Protein AF-X6LLN5-F1 (afdb_monomer_lite)

Secondary structure (DSSP, 8-state):
---------------HHHHHHHHHHHHHHHHHHHHHHHHHHHHHHHHHHHHHHHHH-S-HHHHHHHHHHHHHHHHHHHHHHHHHHHHHHHHHHTTSTTPPPHHHHHHHHHHHHHHHHHHHHHHHHHHHHTTT-TT-HHHHHHHHHHHHHHHHHHHHHHHHHHHHHHHHHHHH-

Foldseek 3Di:
DDDDDPPPPPPPPPCPVVLVLLVVLLVQLVVLLVVLVVVVVVVVVVVVVVVVVLVPDPDLVVCLVVLVVVLVVCLVVLLCSQLVSLVSNQVSCPPHPPHDDPVVSVCLSVVLSVQLSVLSVVLSVVCVVVVNPCPDPVNVVSVVSSVVSSVVSSVVSSVVSVVVSVVSVVVSD

Organism: Reticulomyxa filosa (NCBI:txid46433)

pLDDT: mean 71.01, std 13.18, range [33.38, 87.75]

Radius of gyration: 24.65 Å; chains: 1; bounding box: 46×23×98 Å

Sequence (173 aa):
MKTTIETSVSISIAPEKDVKRSSVVDVRIKWIVTTYIFGSFGICIGNVCEQLVYALVENIEKICVGGIYVVYLRVIVEGLFFSFYLVRTMILLQGSVFEISKCKQYWLGIAPAATFGTALFAYNIYSQLSDCDEAGVIVNMLLVLPIFVHLFWNVTLFSFLAYHVYKVEKIKN

Structure (mmCIF, N/CA/C/O backbone):
data_AF-X6LLN5-F1
#
_entry.id   AF-X6LLN5-F1
#
loop_
_atom_site.group_PDB
_atom_site.id
_atom_site.type_symbol
_atom_site.label_atom_id
_atom_site.label_alt_id
_atom_site.label_comp_id
_atom_site.label_asym_id
_atom_site.label_entity_id
_atom_site.label_seq_id
_atom_site.pdbx_PDB_ins_code
_atom_site.Cartn_x
_atom_site.Cartn_y
_atom_site.Cartn_z
_atom_site.occupancy
_atom_site.B_iso_or_equiv
_atom_site.auth_seq_id
_atom_site.auth_comp_id
_atom_site.auth_asym_id
_atom_site.auth_atom_id
_atom_site.pdbx_PDB_model_num
ATOM 1 N N . MET A 1 1 ? -19.764 -2.745 72.906 1.00 33.38 1 MET A N 1
ATOM 2 C CA . MET A 1 1 ? -18.688 -2.892 71.895 1.00 33.38 1 MET A CA 1
ATOM 3 C C . MET A 1 1 ? -18.876 -4.283 71.296 1.00 33.38 1 MET A C 1
ATOM 5 O O . MET A 1 1 ? -18.817 -5.221 72.065 1.00 33.38 1 MET A O 1
ATOM 9 N N . LYS A 1 2 ? -19.259 -4.539 70.044 1.00 35.31 2 LYS A N 1
ATOM 10 C CA . LYS A 1 2 ? -19.210 -3.823 68.763 1.00 35.31 2 LYS A CA 1
ATOM 11 C C . LYS A 1 2 ? -20.481 -4.173 67.971 1.00 35.31 2 LYS A C 1
ATOM 13 O O . LYS A 1 2 ? -20.863 -5.334 67.912 1.00 35.31 2 LYS A O 1
ATOM 18 N N . THR A 1 3 ? -21.090 -3.165 67.365 1.00 38.66 3 THR A N 1
ATOM 19 C CA . THR A 1 3 ? -22.018 -3.265 66.238 1.00 38.66 3 THR A CA 1
ATOM 20 C C . THR A 1 3 ? -21.236 -3.695 64.999 1.00 38.66 3 THR A C 1
ATOM 22 O O . THR A 1 3 ? -20.309 -2.999 64.585 1.00 38.66 3 THR A O 1
ATOM 25 N N . THR A 1 4 ? -21.585 -4.836 64.409 1.00 40.31 4 THR A N 1
ATOM 26 C CA . THR A 1 4 ? -21.081 -5.220 63.087 1.00 40.31 4 THR A CA 1
ATOM 27 C C . THR A 1 4 ? -22.078 -4.714 62.060 1.00 40.31 4 THR A C 1
ATOM 29 O O . THR A 1 4 ? -23.145 -5.286 61.868 1.00 40.31 4 THR A O 1
ATOM 32 N N . ILE A 1 5 ? -21.753 -3.566 61.479 1.00 45.72 5 ILE A N 1
ATOM 33 C CA . ILE A 1 5 ? -22.456 -3.003 60.335 1.00 45.72 5 ILE A CA 1
ATOM 34 C C . ILE A 1 5 ? -22.109 -3.885 59.132 1.00 45.72 5 ILE A C 1
ATOM 36 O O . ILE A 1 5 ? -20.944 -3.965 58.743 1.00 45.72 5 ILE A O 1
ATOM 40 N N . GLU A 1 6 ? -23.103 -4.563 58.564 1.00 41.62 6 GLU A N 1
ATOM 41 C CA . GLU A 1 6 ? -22.982 -5.195 57.253 1.00 41.62 6 GLU A CA 1
ATOM 42 C C . GLU A 1 6 ? -23.005 -4.102 56.184 1.00 41.62 6 GLU A C 1
ATOM 44 O O . GLU A 1 6 ? -24.052 -3.627 55.746 1.00 41.62 6 GLU A O 1
ATOM 49 N N . THR A 1 7 ? -21.818 -3.659 55.781 1.00 37.22 7 THR A N 1
ATOM 50 C CA . THR A 1 7 ? -21.652 -2.789 54.621 1.00 37.22 7 THR A CA 1
ATOM 51 C C . THR A 1 7 ? -21.794 -3.646 53.365 1.00 37.22 7 THR A C 1
ATOM 53 O O . THR A 1 7 ? -20.820 -4.203 52.859 1.00 37.22 7 THR A O 1
ATOM 56 N N . SER A 1 8 ? -23.020 -3.783 52.864 1.00 37.91 8 SER A N 1
ATOM 57 C CA . SER A 1 8 ? -23.272 -4.317 51.527 1.00 37.91 8 SER A CA 1
ATOM 58 C C . SER A 1 8 ? -22.779 -3.299 50.495 1.00 37.91 8 SER A C 1
ATOM 60 O O . SER A 1 8 ? -23.418 -2.294 50.191 1.00 37.91 8 SER A O 1
ATOM 62 N N . VAL A 1 9 ? -21.574 -3.529 49.976 1.00 38.56 9 VAL A N 1
ATOM 63 C CA . VAL A 1 9 ? -21.034 -2.766 48.850 1.00 38.56 9 VAL A CA 1
ATOM 64 C C . VAL A 1 9 ? -21.816 -3.191 47.612 1.00 38.56 9 VAL A C 1
ATOM 66 O O . VAL A 1 9 ? -21.550 -4.240 47.027 1.00 38.56 9 VAL A O 1
ATOM 69 N N . SER A 1 10 ? -22.813 -2.393 47.219 1.00 35.53 10 SER A N 1
ATOM 70 C CA . SER A 1 10 ? -23.464 -2.568 45.925 1.00 35.53 10 SER A CA 1
ATOM 71 C C . SER A 1 10 ? -22.417 -2.332 44.839 1.00 35.53 10 SER A C 1
ATOM 73 O O . SER A 1 10 ? -21.936 -1.210 44.655 1.00 35.53 10 SER A O 1
ATOM 75 N N . ILE A 1 11 ? -22.055 -3.386 44.116 1.00 42.91 11 ILE A N 1
ATOM 76 C CA . ILE A 1 11 ? -21.315 -3.267 42.865 1.00 42.91 11 ILE A CA 1
ATOM 77 C C . ILE A 1 11 ? -22.294 -2.644 41.870 1.00 42.91 11 ILE A C 1
ATOM 79 O O . ILE A 1 11 ? -23.091 -3.332 41.238 1.00 42.91 11 ILE A O 1
ATOM 83 N N . SER A 1 12 ? -22.273 -1.314 41.779 1.00 36.28 12 SER A N 1
ATOM 84 C CA . SER A 1 12 ? -22.871 -0.598 40.660 1.00 36.28 12 SER A CA 1
ATOM 85 C C . SER A 1 12 ? -22.035 -0.936 39.430 1.00 36.28 12 SER A C 1
ATOM 87 O O . SER A 1 12 ? -20.977 -0.354 39.183 1.00 36.28 12 SER A O 1
ATOM 89 N N . ILE A 1 13 ? -22.470 -1.965 38.705 1.00 44.03 13 ILE A N 1
ATOM 90 C CA . ILE A 1 13 ? -22.012 -2.264 37.353 1.00 44.03 13 ILE A CA 1
ATOM 91 C C . ILE A 1 13 ? -22.448 -1.064 36.519 1.00 44.03 13 ILE A C 1
ATOM 93 O O . ILE A 1 13 ? -23.600 -0.987 36.113 1.00 44.03 13 ILE A O 1
ATOM 97 N N . ALA A 1 14 ? -21.557 -0.094 36.331 1.00 40.72 14 ALA A N 1
ATOM 98 C CA . ALA A 1 14 ? -21.768 1.030 35.434 1.00 40.72 14 ALA A CA 1
ATOM 99 C C . ALA A 1 14 ? -21.599 0.537 33.983 1.00 40.72 14 ALA A C 1
ATOM 101 O O . ALA A 1 14 ? -20.459 0.374 33.546 1.00 40.72 14 ALA A O 1
ATOM 102 N N . PRO A 1 15 ? -22.676 0.326 33.198 1.00 48.94 15 PRO A N 1
ATOM 103 C CA . PRO A 1 15 ? -22.559 -0.094 31.803 1.00 48.94 15 PRO A CA 1
ATOM 104 C C . PRO A 1 15 ? -22.335 1.123 30.885 1.00 48.94 15 PRO A C 1
ATOM 106 O O . PRO A 1 15 ? -21.996 0.986 29.712 1.00 48.94 15 PRO A O 1
ATOM 109 N N . GLU A 1 16 ? -22.509 2.346 31.401 1.00 46.06 16 GLU A N 1
ATOM 110 C CA . GLU A 1 16 ? -22.552 3.566 30.589 1.00 46.06 16 GLU A CA 1
ATOM 111 C C . GLU A 1 16 ? -21.220 3.919 29.919 1.00 46.06 16 GLU A C 1
ATOM 113 O O . GLU A 1 16 ? -21.217 4.516 28.838 1.00 46.06 16 GLU A O 1
ATOM 118 N N . LYS A 1 17 ? -20.080 3.564 30.529 1.00 49.47 17 LYS A N 1
ATOM 119 C CA . LYS A 1 17 ? -18.762 3.880 29.957 1.00 49.47 17 LYS A CA 1
ATOM 120 C C . LYS A 1 17 ? -18.443 3.029 28.729 1.00 49.47 17 LYS A C 1
ATOM 122 O O . LYS A 1 17 ? -17.899 3.568 27.767 1.00 49.47 17 LYS A O 1
ATOM 127 N N . ASP A 1 18 ? -18.819 1.753 28.725 1.00 50.72 18 ASP A N 1
ATOM 128 C CA . ASP A 1 18 ? -18.531 0.858 27.600 1.00 50.72 18 ASP A CA 1
ATOM 129 C C . ASP A 1 18 ? -19.452 1.108 26.404 1.00 50.72 18 ASP A C 1
ATOM 131 O O . ASP A 1 18 ? -18.984 1.141 25.265 1.00 50.72 18 ASP A O 1
ATOM 135 N N . VAL A 1 19 ? -20.734 1.411 26.639 1.00 56.12 19 VAL A N 1
ATOM 136 C CA . VAL A 1 19 ? -21.683 1.713 25.552 1.00 56.12 19 VAL A CA 1
ATOM 137 C C . VAL A 1 19 ? -21.317 3.021 24.834 1.00 56.12 19 VAL A C 1
ATOM 139 O O . VAL A 1 19 ? -21.320 3.070 23.601 1.00 56.12 19 VAL A O 1
ATOM 142 N N . LYS A 1 20 ? -20.923 4.074 25.572 1.00 56.12 20 LYS A N 1
ATOM 143 C CA . LYS A 1 20 ? -20.438 5.333 24.969 1.00 56.12 20 LYS A CA 1
ATOM 144 C C . LYS A 1 20 ? -19.091 5.171 24.264 1.00 56.12 20 LYS A C 1
ATOM 146 O O . LYS A 1 20 ? -18.871 5.792 23.227 1.00 56.12 20 LYS A O 1
ATOM 151 N N . ARG A 1 21 ? -18.177 4.351 24.793 1.00 57.41 21 ARG A N 1
ATOM 152 C CA . ARG A 1 21 ? -16.880 4.097 24.147 1.00 57.41 21 ARG A CA 1
ATOM 153 C C . ARG A 1 21 ? -17.056 3.316 22.845 1.00 57.41 21 ARG A C 1
ATOM 155 O O . ARG A 1 21 ? -16.436 3.674 21.849 1.00 57.41 21 ARG A O 1
ATOM 162 N N . SER A 1 22 ? -17.946 2.326 22.832 1.00 60.91 22 SER A N 1
ATOM 163 C CA . SER A 1 22 ? -18.288 1.536 21.644 1.00 60.91 22 SER A CA 1
ATOM 164 C C . SER A 1 22 ? -18.872 2.397 20.513 1.00 60.91 22 SER A C 1
ATOM 166 O O . SER A 1 22 ? -18.404 2.324 19.375 1.00 60.91 22 SER A O 1
ATOM 168 N N . SER A 1 23 ? -19.814 3.303 20.815 1.00 61.91 23 SER A N 1
ATOM 169 C CA . SER A 1 23 ? -20.412 4.177 19.792 1.00 61.91 23 SER A CA 1
ATOM 170 C C . SER A 1 23 ? -19.421 5.187 19.198 1.00 61.91 23 SER A C 1
ATOM 172 O O . SER A 1 23 ? -19.448 5.442 17.994 1.00 61.91 23 SER A O 1
ATOM 174 N N . VAL A 1 24 ? -18.502 5.726 20.007 1.00 67.88 24 VAL A N 1
ATOM 175 C CA . VAL A 1 24 ? -17.443 6.635 19.533 1.00 67.88 24 VAL A CA 1
ATOM 176 C C . VAL A 1 24 ? -16.414 5.903 18.666 1.00 67.88 24 VAL A C 1
ATOM 178 O O . VAL A 1 24 ? -15.897 6.485 17.710 1.00 67.88 24 VAL A O 1
ATOM 181 N N . VAL A 1 25 ? -16.119 4.635 18.965 1.00 67.31 25 VAL A N 1
ATOM 182 C CA . VAL A 1 25 ? -15.220 3.804 18.153 1.00 67.31 25 VAL A CA 1
ATOM 183 C C . VAL A 1 25 ? -15.844 3.504 16.784 1.00 67.31 25 VAL A C 1
ATOM 185 O O . VAL A 1 25 ? -15.162 3.687 15.779 1.00 67.31 25 VAL A O 1
ATOM 188 N N . ASP A 1 26 ? -17.137 3.169 16.712 1.00 68.00 26 ASP A N 1
ATOM 189 C CA . ASP A 1 26 ? -17.850 2.911 15.445 1.00 68.00 26 ASP A CA 1
ATOM 190 C C . ASP A 1 26 ? -17.805 4.120 14.488 1.00 68.00 26 ASP A C 1
ATOM 192 O O . ASP A 1 26 ? -17.365 4.007 13.342 1.00 68.00 26 ASP A O 1
ATOM 196 N N . VAL A 1 27 ? -18.147 5.319 14.977 1.00 75.56 27 VAL A N 1
ATOM 197 C CA . VAL A 1 27 ? -18.110 6.549 14.159 1.00 75.56 27 VAL A CA 1
ATOM 198 C C . VAL A 1 27 ? -16.699 6.835 13.634 1.00 75.56 27 VAL A C 1
ATOM 200 O O . VAL A 1 27 ? -16.536 7.247 12.484 1.00 75.56 27 VAL A O 1
ATOM 203 N N . ARG A 1 28 ? -15.663 6.601 14.451 1.00 77.94 28 ARG A N 1
ATOM 204 C CA . ARG A 1 28 ? -14.265 6.827 14.053 1.00 77.94 28 ARG A CA 1
ATOM 205 C C . ARG A 1 28 ? -13.780 5.807 13.028 1.00 77.94 28 ARG A C 1
ATOM 207 O O . ARG A 1 28 ? -13.080 6.205 12.101 1.00 77.94 28 ARG A O 1
ATOM 214 N N . ILE A 1 29 ? -14.150 4.532 13.160 1.00 75.00 29 ILE A N 1
ATOM 215 C CA . ILE A 1 29 ? -13.779 3.501 12.180 1.00 75.00 29 ILE A CA 1
ATOM 216 C C . ILE A 1 29 ? -14.504 3.753 10.852 1.00 75.00 29 ILE A C 1
ATOM 218 O O . ILE A 1 29 ? -13.857 3.729 9.809 1.00 75.00 29 ILE A O 1
ATOM 222 N N . LYS A 1 30 ? -15.802 4.094 10.867 1.00 77.19 30 LYS A N 1
ATOM 223 C CA . LYS A 1 30 ? -16.540 4.490 9.652 1.00 77.19 30 LYS A CA 1
ATOM 224 C C . LYS A 1 30 ? -15.870 5.661 8.938 1.00 77.19 30 LYS A C 1
ATOM 226 O O . LYS A 1 30 ? -15.670 5.604 7.730 1.00 77.19 30 LYS A O 1
ATOM 231 N N . TRP A 1 31 ? -15.440 6.680 9.683 1.00 80.69 31 TRP A N 1
ATOM 232 C CA . TRP A 1 31 ? -14.672 7.792 9.120 1.00 80.69 31 TRP A CA 1
ATOM 233 C C . TRP A 1 31 ? -13.354 7.347 8.486 1.00 80.69 31 TRP A C 1
ATOM 235 O O . TRP A 1 31 ? -13.053 7.768 7.375 1.00 80.69 31 TRP A O 1
ATOM 245 N N . ILE A 1 32 ? -12.591 6.480 9.155 1.00 82.75 32 ILE A N 1
ATOM 246 C CA . ILE A 1 32 ? -11.335 5.926 8.626 1.00 82.75 32 ILE A CA 1
ATOM 247 C C . ILE A 1 32 ? -11.575 5.179 7.318 1.00 82.75 32 ILE A C 1
ATOM 249 O O . ILE A 1 32 ? -10.832 5.399 6.367 1.00 82.75 32 ILE A O 1
ATOM 253 N N . VAL A 1 33 ? -12.623 4.355 7.245 1.00 79.94 33 VAL A N 1
ATOM 254 C CA . VAL A 1 33 ? -12.998 3.631 6.022 1.00 79.94 33 VAL A CA 1
ATOM 255 C C . VAL A 1 33 ? -13.369 4.600 4.904 1.00 79.94 33 VAL A C 1
ATOM 257 O O . VAL A 1 33 ? -12.872 4.467 3.790 1.00 79.94 33 VAL A O 1
ATOM 260 N N . THR A 1 34 ? -14.186 5.612 5.193 1.00 81.12 34 THR A N 1
ATOM 261 C CA . THR A 1 34 ? -14.567 6.623 4.203 1.00 81.12 34 THR A CA 1
ATOM 262 C C . THR A 1 34 ? -13.343 7.379 3.686 1.00 81.12 34 THR A C 1
ATOM 264 O O . THR A 1 34 ? -13.154 7.486 2.477 1.00 81.12 34 THR A O 1
ATOM 267 N N . THR A 1 35 ? -12.469 7.865 4.575 1.00 84.12 35 THR A N 1
ATOM 268 C CA . THR A 1 35 ? -11.242 8.571 4.168 1.00 84.12 35 THR A CA 1
ATOM 269 C C . THR A 1 35 ? -10.294 7.652 3.396 1.00 84.12 35 THR A C 1
ATOM 271 O O . THR A 1 35 ? -9.691 8.103 2.427 1.00 84.12 35 THR A O 1
ATOM 274 N N . TYR A 1 36 ? -10.219 6.367 3.758 1.00 83.69 36 TYR A N 1
ATOM 275 C CA . TYR A 1 36 ? -9.459 5.363 3.016 1.00 83.69 36 TYR A CA 1
ATOM 276 C C . TYR A 1 36 ? -9.965 5.234 1.577 1.00 83.69 36 TYR A C 1
ATOM 278 O O . TYR A 1 36 ? -9.171 5.379 0.655 1.00 83.69 36 TYR A O 1
ATOM 286 N N . ILE A 1 37 ? -11.279 5.077 1.374 1.00 82.75 37 ILE A N 1
ATOM 287 C CA . ILE A 1 37 ? -11.885 4.991 0.036 1.00 82.75 37 ILE A CA 1
ATOM 288 C C . ILE A 1 37 ? -11.569 6.247 -0.789 1.00 82.75 37 ILE A C 1
ATOM 290 O O . ILE A 1 37 ? -11.069 6.137 -1.907 1.00 82.75 37 ILE A O 1
ATOM 294 N N . PHE A 1 38 ? -11.805 7.444 -0.237 1.00 83.75 38 PHE A N 1
ATOM 295 C CA . PHE A 1 38 ? -11.498 8.703 -0.929 1.00 83.75 38 PHE A CA 1
ATOM 296 C C . PHE A 1 38 ? -10.007 8.849 -1.250 1.00 83.75 38 PHE A C 1
ATOM 298 O O . PHE A 1 38 ? -9.647 9.303 -2.335 1.00 83.75 38 PHE A O 1
ATOM 305 N N . GLY A 1 39 ? -9.136 8.441 -0.330 1.00 81.00 39 GLY A N 1
ATOM 306 C CA . GLY A 1 39 ? -7.697 8.450 -0.540 1.00 81.00 39 GLY A CA 1
ATOM 307 C C . GLY A 1 39 ? -7.259 7.479 -1.638 1.00 81.00 39 GLY A C 1
ATOM 308 O O . GLY A 1 39 ? -6.459 7.856 -2.488 1.00 81.00 39 GLY A O 1
ATOM 309 N N . SER A 1 40 ? -7.837 6.275 -1.687 1.00 80.50 40 SER A N 1
ATOM 310 C CA . SER A 1 40 ? -7.600 5.312 -2.766 1.00 80.50 40 SER A CA 1
ATOM 311 C C . SER A 1 40 ? -8.044 5.863 -4.122 1.00 80.50 40 SER A C 1
ATOM 313 O O . SER A 1 40 ? -7.311 5.719 -5.097 1.00 80.50 40 SER A O 1
ATOM 315 N N . PHE A 1 41 ? -9.184 6.562 -4.193 1.00 80.56 41 PHE A N 1
ATOM 316 C CA . PHE A 1 41 ? -9.589 7.273 -5.412 1.00 80.56 41 PHE A CA 1
ATOM 317 C C . PHE A 1 41 ? -8.566 8.337 -5.827 1.00 80.56 41 PHE A C 1
ATOM 319 O O . PHE A 1 41 ? -8.205 8.406 -7.000 1.00 80.56 41 PHE A O 1
ATOM 326 N N . GLY A 1 42 ? -8.066 9.132 -4.877 1.00 80.44 42 GLY A N 1
ATOM 327 C CA . GLY A 1 42 ? -7.030 10.134 -5.138 1.00 80.44 42 GLY A CA 1
ATOM 328 C C . GLY A 1 42 ? -5.729 9.528 -5.675 1.00 80.44 42 GLY A C 1
ATOM 329 O O . GLY A 1 42 ? -5.178 10.039 -6.646 1.00 80.44 42 GLY A O 1
ATOM 330 N N . ILE A 1 43 ? -5.278 8.407 -5.101 1.00 79.50 43 ILE A N 1
ATOM 331 C CA . ILE A 1 43 ? -4.097 7.667 -5.577 1.00 79.50 43 ILE A CA 1
ATOM 332 C C . ILE A 1 43 ? -4.323 7.138 -6.997 1.00 79.50 43 ILE A C 1
ATOM 334 O O . ILE A 1 43 ? -3.450 7.286 -7.848 1.00 79.50 43 ILE A O 1
ATOM 338 N N . CYS A 1 44 ? -5.502 6.585 -7.294 1.00 76.62 44 CYS A N 1
ATOM 339 C CA . CYS A 1 44 ? -5.831 6.131 -8.646 1.00 76.62 44 CYS A CA 1
ATOM 340 C C . CYS A 1 44 ? -5.779 7.273 -9.668 1.00 76.62 44 CYS A C 1
ATOM 342 O O . CYS A 1 44 ? -5.202 7.099 -10.740 1.00 76.62 44 CYS A O 1
ATOM 344 N N . ILE A 1 45 ? -6.340 8.440 -9.336 1.00 78.31 45 ILE A N 1
ATOM 345 C CA . ILE A 1 45 ? -6.269 9.627 -10.201 1.00 78.31 45 ILE A CA 1
ATOM 346 C C . ILE A 1 45 ? -4.808 10.037 -10.408 1.00 78.31 45 ILE A C 1
ATOM 348 O O . ILE A 1 45 ? -4.396 10.240 -11.546 1.00 78.31 45 ILE A O 1
ATOM 352 N N . GLY A 1 46 ? -4.016 10.090 -9.333 1.00 74.25 46 GLY A N 1
ATOM 353 C CA . GLY A 1 46 ? -2.584 10.388 -9.399 1.00 74.25 46 GLY A CA 1
ATOM 354 C C . GLY A 1 46 ? -1.833 9.445 -10.340 1.00 74.25 46 GLY A C 1
ATOM 355 O O . GLY A 1 46 ? -1.112 9.914 -11.215 1.00 74.25 46 GLY A O 1
ATOM 356 N N . ASN A 1 47 ? -2.077 8.136 -10.232 1.00 72.81 47 ASN A N 1
ATOM 357 C CA . ASN A 1 47 ? -1.446 7.123 -11.078 1.00 72.81 47 ASN A CA 1
ATOM 358 C C . ASN A 1 47 ? -1.808 7.288 -12.564 1.00 72.81 47 ASN A C 1
ATOM 360 O O . ASN A 1 47 ? -0.935 7.189 -13.423 1.00 72.81 47 ASN A O 1
ATOM 364 N N . VAL A 1 48 ? -3.078 7.569 -12.877 1.00 73.12 48 VAL A N 1
ATOM 365 C CA . VAL A 1 48 ? -3.527 7.799 -14.262 1.00 73.12 48 VAL A CA 1
ATOM 366 C C . VAL A 1 48 ? -2.930 9.090 -14.827 1.00 73.12 48 VAL A C 1
ATOM 368 O O . VAL A 1 48 ? -2.436 9.098 -15.953 1.00 73.12 48 VAL A O 1
ATOM 371 N N . CYS A 1 49 ? -2.934 10.177 -14.050 1.00 74.56 49 CYS A N 1
ATOM 372 C CA . CYS A 1 49 ? -2.342 11.450 -14.459 1.00 74.56 49 CYS A CA 1
ATOM 373 C C . CYS A 1 49 ? -0.831 11.334 -14.690 1.00 74.56 49 CYS A C 1
ATOM 375 O O . CYS A 1 49 ? -0.324 11.884 -15.662 1.00 74.56 49 CYS A O 1
ATOM 377 N N . GLU A 1 50 ? -0.120 10.603 -13.834 1.00 68.25 50 GLU A N 1
ATOM 378 C CA . GLU A 1 50 ? 1.315 10.344 -13.967 1.00 68.25 50 GLU A CA 1
ATOM 37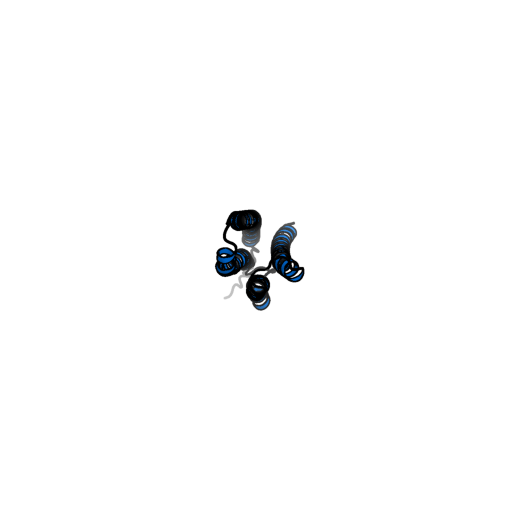9 C C . GLU A 1 50 ? 1.633 9.597 -15.271 1.00 68.25 50 GLU A C 1
ATOM 381 O O . GLU A 1 50 ? 2.496 10.033 -16.031 1.00 68.25 50 GLU A O 1
ATOM 386 N N . GLN A 1 51 ? 0.894 8.527 -15.588 1.00 67.56 51 GLN A N 1
ATOM 387 C CA . GLN A 1 51 ? 1.078 7.790 -16.845 1.00 67.56 51 GLN A CA 1
ATOM 388 C C . GLN A 1 51 ? 0.763 8.640 -18.080 1.00 67.56 51 GLN A C 1
ATOM 390 O O . GLN A 1 51 ? 1.484 8.569 -19.072 1.00 67.56 51 GLN A O 1
ATOM 395 N N . LEU A 1 52 ? -0.275 9.479 -18.015 1.00 66.06 52 LEU A N 1
ATOM 396 C CA . LEU A 1 52 ? -0.590 10.441 -19.074 1.00 66.06 52 LEU A CA 1
ATOM 397 C C . LEU A 1 52 ? 0.548 11.442 -19.292 1.00 66.06 52 LEU A C 1
ATOM 399 O O . LEU A 1 52 ? 0.910 11.704 -20.435 1.00 66.06 52 LEU A O 1
ATOM 403 N N . VAL A 1 53 ? 1.134 11.975 -18.215 1.00 70.62 53 VAL A N 1
ATOM 404 C CA . VAL A 1 53 ? 2.285 12.886 -18.298 1.00 70.62 53 VAL A CA 1
ATOM 405 C C . VAL A 1 53 ? 3.477 12.185 -18.941 1.00 70.62 53 VAL A C 1
ATOM 407 O O . VAL A 1 53 ? 4.100 12.764 -19.825 1.00 70.62 53 VAL A O 1
ATOM 410 N N . TYR A 1 54 ? 3.768 10.938 -18.565 1.00 66.19 54 TYR A N 1
ATOM 411 C CA . TYR A 1 54 ? 4.850 10.176 -19.188 1.00 66.19 54 TYR A CA 1
ATOM 412 C C . TYR A 1 54 ? 4.607 9.883 -20.670 1.00 66.19 54 TYR A C 1
ATOM 414 O O . TYR A 1 54 ? 5.530 10.025 -21.465 1.00 66.19 54 TYR A O 1
ATOM 422 N N . ALA A 1 55 ? 3.371 9.565 -21.062 1.00 63.69 55 ALA A N 1
ATOM 423 C CA . ALA A 1 55 ? 3.008 9.340 -22.461 1.00 63.69 55 ALA A CA 1
ATOM 424 C C . ALA A 1 55 ? 3.085 10.613 -23.331 1.00 63.69 55 ALA A C 1
ATOM 426 O O . ALA A 1 55 ? 3.226 10.519 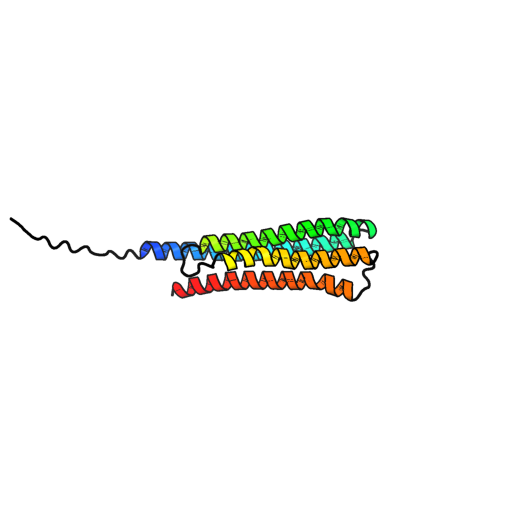-24.547 1.00 63.69 55 ALA A O 1
ATOM 427 N N . LEU A 1 56 ? 2.980 11.799 -22.722 1.00 65.44 56 LEU A N 1
ATOM 428 C CA . LEU A 1 56 ? 3.033 13.099 -23.403 1.00 65.44 56 LEU A CA 1
ATOM 429 C C . LEU A 1 56 ? 4.459 13.656 -23.568 1.00 65.44 56 LEU A C 1
ATOM 431 O O . LEU A 1 56 ? 4.642 14.646 -24.276 1.00 65.44 56 LEU A O 1
ATOM 435 N N . VAL A 1 57 ? 5.469 13.076 -22.913 1.00 67.50 57 VAL A N 1
ATOM 436 C CA . VAL A 1 57 ? 6.852 13.571 -22.977 1.00 67.50 57 VAL A CA 1
ATOM 437 C C . VAL A 1 57 ? 7.594 12.910 -24.144 1.00 67.50 57 VAL A C 1
ATOM 439 O O . VAL A 1 57 ? 7.834 11.712 -24.148 1.00 67.50 57 VAL A O 1
ATOM 442 N N . GLU A 1 58 ? 8.032 13.712 -25.117 1.00 53.62 58 GLU A N 1
ATOM 443 C CA . GLU A 1 58 ? 8.699 13.242 -26.349 1.00 53.62 58 GLU A CA 1
ATOM 444 C C . GLU A 1 58 ? 10.123 12.670 -26.147 1.00 53.62 58 GLU A C 1
ATOM 446 O O . GLU A 1 58 ? 10.704 12.121 -27.078 1.00 53.62 58 GLU A O 1
ATOM 451 N N . ASN A 1 59 ? 10.716 12.779 -24.950 1.00 58.59 59 ASN A N 1
ATOM 452 C CA . ASN A 1 59 ? 12.098 12.354 -24.679 1.00 58.59 59 ASN A CA 1
ATOM 453 C C . ASN A 1 59 ? 12.167 11.100 -23.791 1.00 58.59 59 ASN A C 1
ATOM 455 O O . ASN A 1 59 ? 12.307 11.206 -22.570 1.00 58.59 59 ASN A O 1
ATOM 459 N N . ILE A 1 60 ? 12.150 9.926 -24.423 1.00 58.47 60 ILE A N 1
ATOM 460 C CA . ILE A 1 60 ? 12.174 8.593 -23.789 1.00 58.47 60 ILE A CA 1
ATOM 461 C C . ILE A 1 60 ? 13.396 8.400 -22.863 1.00 58.47 60 ILE A C 1
ATOM 463 O O . ILE A 1 60 ? 13.260 7.906 -21.744 1.00 58.47 60 ILE A O 1
ATOM 467 N N . GLU A 1 61 ? 14.579 8.894 -23.245 1.00 56.53 61 GLU A N 1
ATOM 468 C CA . GLU A 1 61 ? 15.803 8.763 -22.429 1.00 56.53 61 GLU A CA 1
ATOM 469 C C . GLU A 1 61 ? 15.724 9.507 -21.082 1.00 56.53 61 GLU A C 1
ATOM 471 O O . GLU A 1 61 ? 16.204 9.017 -20.057 1.00 56.53 61 GLU A O 1
ATOM 476 N N . LYS A 1 62 ? 15.075 10.682 -21.040 1.00 57.75 62 LYS A N 1
ATOM 477 C CA . LYS A 1 62 ? 14.889 11.440 -19.786 1.00 57.75 62 LYS A CA 1
ATOM 478 C C . LYS A 1 62 ? 13.846 10.791 -18.875 1.00 57.75 62 LYS A C 1
ATOM 480 O O . LYS A 1 62 ? 13.942 10.919 -17.654 1.00 57.75 62 LYS A O 1
ATOM 485 N N . ILE A 1 63 ? 12.875 10.088 -19.457 1.00 60.75 63 ILE A N 1
ATOM 486 C CA . ILE A 1 63 ? 11.834 9.352 -18.730 1.00 60.75 63 ILE A CA 1
ATOM 487 C C . ILE A 1 63 ? 12.446 8.151 -18.003 1.00 60.75 63 ILE A C 1
ATOM 489 O O . ILE A 1 63 ? 12.132 7.935 -16.834 1.00 60.75 63 ILE A O 1
ATOM 493 N N . CYS A 1 64 ? 13.388 7.443 -18.634 1.00 62.66 64 CYS A N 1
ATOM 494 C CA . CYS A 1 64 ? 14.020 6.258 -18.048 1.00 62.66 64 CYS A CA 1
ATOM 495 C C . CYS A 1 64 ? 14.843 6.590 -16.778 1.00 62.66 64 CYS A C 1
ATOM 497 O O . CYS A 1 64 ? 14.782 5.873 -15.780 1.00 62.66 64 CYS A O 1
ATOM 499 N N . VAL A 1 65 ? 15.529 7.743 -16.747 1.00 58.75 65 VAL A N 1
ATOM 500 C CA . VAL A 1 65 ? 16.257 8.227 -15.551 1.00 58.75 65 VAL A CA 1
ATOM 501 C C . VAL A 1 65 ? 15.309 8.836 -14.502 1.00 58.75 65 VAL A C 1
ATOM 503 O O . VAL A 1 65 ? 15.513 8.666 -13.298 1.00 58.75 65 VAL A O 1
ATOM 506 N N . GLY A 1 66 ? 14.244 9.521 -14.935 1.00 60.25 66 GLY A N 1
ATOM 507 C CA . GLY A 1 66 ? 13.232 10.110 -14.048 1.00 60.25 66 GLY A CA 1
ATOM 508 C C . GLY A 1 66 ? 12.301 9.088 -13.381 1.00 60.25 66 GLY A C 1
ATOM 509 O O . GLY A 1 66 ? 11.786 9.351 -12.291 1.00 60.25 66 GLY A O 1
ATOM 510 N N . GLY A 1 67 ? 12.118 7.915 -13.994 1.00 64.12 67 GLY A N 1
ATOM 511 C CA . GLY A 1 67 ? 11.253 6.840 -13.501 1.00 64.12 67 GLY A CA 1
ATOM 512 C C . GLY A 1 67 ? 11.665 6.319 -12.125 1.00 64.12 67 GLY A C 1
ATOM 513 O O . GLY A 1 67 ? 10.809 6.111 -11.267 1.00 64.12 67 GLY A O 1
ATOM 514 N N . ILE A 1 68 ? 12.971 6.230 -11.852 1.00 64.75 68 ILE A N 1
ATOM 515 C CA . ILE A 1 68 ? 13.497 5.777 -10.554 1.00 64.75 68 ILE A CA 1
ATOM 516 C C . ILE A 1 68 ? 13.031 6.699 -9.422 1.00 64.75 68 ILE A C 1
ATOM 518 O O . ILE A 1 68 ? 12.576 6.229 -8.379 1.00 64.75 68 ILE A O 1
ATOM 522 N N . TYR A 1 69 ? 13.133 8.018 -9.611 1.00 67.38 69 TYR A N 1
ATOM 523 C CA . TYR A 1 69 ? 12.771 8.991 -8.578 1.00 67.38 69 TYR A CA 1
ATOM 524 C C . TYR A 1 69 ? 11.276 8.934 -8.251 1.00 67.38 69 TYR A C 1
ATOM 526 O O . TYR A 1 69 ? 10.885 8.936 -7.082 1.00 67.38 69 TYR A O 1
ATOM 534 N N . VAL A 1 70 ? 10.444 8.810 -9.284 1.00 71.56 70 VAL A N 1
ATOM 535 C CA . VAL A 1 70 ? 8.994 8.680 -9.124 1.00 71.56 70 VAL A CA 1
ATOM 536 C C . VAL A 1 70 ? 8.621 7.350 -8.477 1.00 71.56 70 VAL A C 1
ATOM 538 O O . VAL A 1 70 ? 7.762 7.322 -7.600 1.00 71.56 70 VAL A O 1
ATOM 541 N N . VAL A 1 71 ? 9.344 6.272 -8.778 1.00 70.88 71 VAL A N 1
ATOM 542 C CA . VAL A 1 71 ? 9.202 4.980 -8.097 1.00 70.88 71 VAL A CA 1
ATOM 543 C C . VAL A 1 71 ? 9.520 5.074 -6.606 1.00 70.88 71 VAL A C 1
ATOM 545 O O . VAL A 1 71 ? 8.714 4.621 -5.795 1.00 70.88 71 VAL A O 1
ATOM 548 N N . TYR A 1 72 ? 10.632 5.705 -6.214 1.00 71.56 72 TYR A N 1
ATOM 549 C CA . TYR A 1 72 ? 10.947 5.924 -4.795 1.00 71.56 72 TYR A CA 1
ATOM 550 C C . TYR A 1 72 ? 9.847 6.718 -4.088 1.00 71.56 72 TYR A C 1
ATOM 552 O O . TYR A 1 72 ? 9.393 6.323 -3.011 1.00 71.56 72 TYR A O 1
ATOM 560 N N . LEU A 1 73 ? 9.395 7.819 -4.696 1.00 78.06 73 LEU A N 1
ATOM 561 C CA . LEU A 1 73 ? 8.312 8.628 -4.142 1.00 78.06 73 LEU A CA 1
ATOM 562 C C . LEU A 1 73 ? 7.022 7.821 -3.999 1.00 78.06 73 LEU A C 1
ATOM 564 O O . LEU A 1 73 ? 6.373 7.913 -2.960 1.00 78.06 73 LEU A O 1
ATOM 568 N N . ARG A 1 74 ? 6.678 6.984 -4.980 1.00 75.69 74 ARG A N 1
ATOM 569 C CA . ARG A 1 74 ? 5.473 6.148 -4.953 1.00 75.69 74 ARG A CA 1
ATOM 570 C C . ARG A 1 74 ? 5.514 5.122 -3.829 1.00 75.69 74 ARG A C 1
ATOM 572 O O . ARG A 1 74 ? 4.563 5.027 -3.062 1.00 75.69 74 ARG A O 1
ATOM 579 N N . VAL A 1 75 ? 6.634 4.417 -3.670 1.00 79.62 75 VAL A N 1
ATOM 580 C CA . VAL A 1 75 ? 6.823 3.444 -2.580 1.00 79.62 75 VAL A CA 1
ATOM 581 C C . VAL A 1 75 ? 6.674 4.115 -1.215 1.00 79.62 75 VAL A C 1
ATOM 583 O O . VAL A 1 75 ? 6.032 3.564 -0.320 1.00 79.62 75 VAL A O 1
ATOM 586 N N . ILE A 1 76 ? 7.22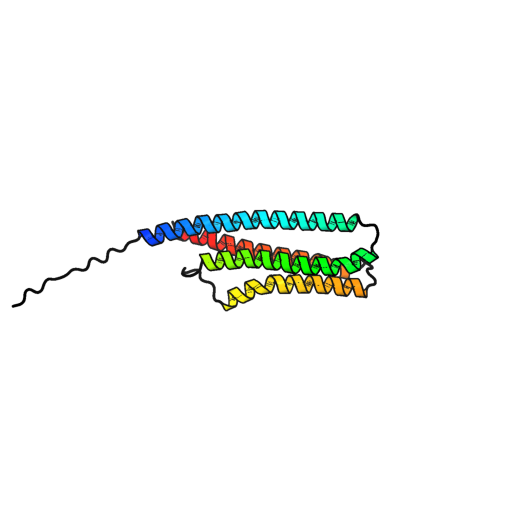2 5.324 -1.059 1.00 81.12 76 ILE A N 1
ATOM 587 C CA . ILE A 1 76 ? 7.103 6.099 0.179 1.00 81.12 76 ILE A CA 1
ATOM 588 C C . ILE A 1 76 ? 5.657 6.550 0.404 1.00 81.12 76 ILE A C 1
ATOM 590 O O . ILE A 1 76 ? 5.119 6.329 1.485 1.00 81.12 76 ILE A O 1
ATOM 594 N N . VAL A 1 77 ? 5.014 7.168 -0.589 1.00 82.44 77 VAL A N 1
ATOM 595 C CA . VAL A 1 77 ? 3.653 7.712 -0.460 1.00 82.44 77 VAL A CA 1
ATOM 596 C C . VAL A 1 77 ? 2.641 6.601 -0.201 1.00 82.44 77 VAL A C 1
ATOM 598 O O . VAL A 1 77 ? 1.849 6.715 0.733 1.00 82.44 77 VAL A O 1
ATOM 601 N N . GLU A 1 78 ? 2.689 5.505 -0.957 1.00 78.62 78 GLU A N 1
ATOM 602 C CA . GLU A 1 78 ? 1.779 4.372 -0.772 1.00 78.62 78 GLU A CA 1
ATOM 603 C C . GLU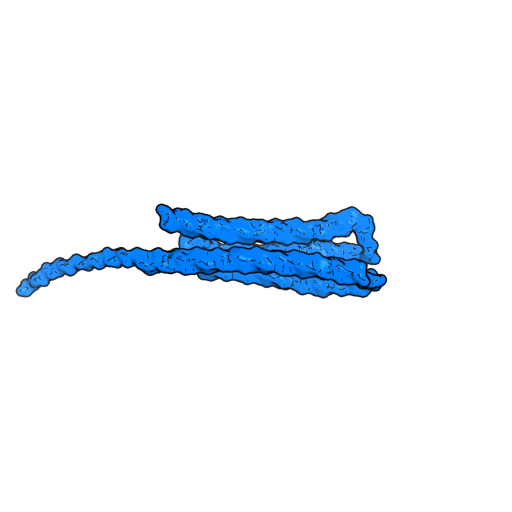 A 1 78 ? 2.052 3.633 0.544 1.00 78.62 78 GLU A C 1
ATOM 605 O O . GLU A 1 78 ? 1.116 3.289 1.271 1.00 78.62 78 GLU A O 1
ATOM 610 N N . GLY A 1 79 ? 3.324 3.458 0.917 1.00 80.19 79 GLY A N 1
ATOM 611 C CA . GLY A 1 79 ? 3.707 2.875 2.202 1.00 80.19 79 GLY A CA 1
ATOM 612 C C . GLY A 1 79 ? 3.238 3.713 3.395 1.00 80.19 79 GLY A C 1
ATOM 613 O O . GLY A 1 79 ? 2.699 3.168 4.364 1.00 80.19 79 GLY A O 1
ATOM 614 N N . LEU A 1 80 ? 3.388 5.040 3.322 1.00 83.44 80 LEU A N 1
ATOM 615 C CA . LEU A 1 80 ? 2.894 5.977 4.333 1.00 83.44 80 LEU A CA 1
ATOM 616 C C . LEU A 1 80 ? 1.369 5.994 4.384 1.00 83.44 80 LEU A C 1
ATOM 618 O O . LEU A 1 80 ? 0.808 5.986 5.478 1.00 83.44 80 LEU A O 1
ATOM 622 N N . PHE A 1 81 ? 0.703 5.976 3.229 1.00 83.69 81 PHE A N 1
ATOM 623 C CA . PHE A 1 81 ? -0.751 5.906 3.142 1.00 83.69 81 PHE A CA 1
ATOM 624 C C . PHE A 1 81 ? -1.265 4.651 3.848 1.00 83.69 81 PHE A C 1
ATOM 626 O O . PHE A 1 81 ? -2.062 4.750 4.780 1.00 83.69 81 PHE A O 1
ATOM 633 N N . PHE A 1 82 ? -0.742 3.477 3.490 1.00 82.75 82 PHE A N 1
ATOM 634 C CA . PHE A 1 82 ? -1.114 2.216 4.126 1.00 82.75 82 PHE A CA 1
ATOM 635 C C . PHE A 1 82 ? -0.845 2.241 5.637 1.00 82.75 82 PHE A C 1
ATOM 637 O O . PHE A 1 82 ? -1.730 1.941 6.444 1.00 82.75 82 PHE A O 1
ATOM 644 N N . SER A 1 83 ? 0.364 2.653 6.032 1.00 82.38 83 SER A N 1
ATOM 645 C CA . SER A 1 83 ? 0.780 2.713 7.436 1.00 82.38 83 SER A CA 1
ATOM 646 C C . SER A 1 83 ? -0.096 3.657 8.254 1.00 82.38 83 SER A C 1
ATOM 648 O O . SER A 1 83 ? -0.447 3.337 9.387 1.00 82.38 83 SER A O 1
ATOM 650 N N . PHE A 1 84 ? -0.504 4.792 7.685 1.00 84.69 84 PHE A N 1
ATOM 651 C CA . PHE A 1 84 ? -1.379 5.754 8.344 1.00 84.69 84 PHE A CA 1
ATOM 652 C C . PHE A 1 84 ? -2.725 5.129 8.730 1.00 84.69 84 PHE A C 1
ATOM 654 O O . PHE A 1 84 ? -3.124 5.209 9.895 1.00 84.69 84 PHE A O 1
ATOM 661 N N . TYR A 1 85 ? -3.412 4.466 7.794 1.00 82.06 85 TYR A N 1
ATOM 662 C CA . TYR A 1 85 ? -4.701 3.822 8.085 1.00 82.06 85 TYR A CA 1
ATOM 663 C C . TYR A 1 85 ? -4.550 2.634 9.030 1.00 82.06 85 TYR A C 1
ATOM 665 O O . TYR A 1 85 ? -5.368 2.464 9.940 1.00 82.06 85 TYR A O 1
ATOM 673 N N . LEU A 1 86 ? -3.486 1.849 8.863 1.00 81.75 86 LEU A N 1
ATOM 674 C CA . LEU A 1 86 ? -3.181 0.716 9.723 1.00 81.75 86 LEU A CA 1
ATOM 675 C C . LEU A 1 86 ? -2.947 1.171 11.175 1.00 81.75 86 LEU A C 1
ATOM 677 O O . LEU A 1 86 ? -3.653 0.719 12.075 1.00 81.75 86 LEU A O 1
ATOM 681 N N . VAL A 1 87 ? -2.026 2.112 11.411 1.00 83.44 87 VAL A N 1
ATOM 682 C CA . VAL A 1 87 ? -1.707 2.650 12.747 1.00 83.44 87 VAL A CA 1
ATOM 683 C C . VAL A 1 87 ? -2.926 3.311 13.378 1.00 83.44 87 VAL A C 1
ATOM 685 O O . VAL A 1 87 ? -3.229 3.068 14.546 1.00 83.44 87 VAL A O 1
ATOM 688 N N . ARG A 1 88 ? -3.675 4.111 12.612 1.00 82.38 88 ARG A N 1
ATOM 689 C CA . ARG A 1 88 ? -4.875 4.780 13.124 1.00 82.38 88 ARG A CA 1
ATOM 690 C C . ARG A 1 88 ? -5.943 3.777 13.557 1.00 82.38 88 ARG A C 1
ATOM 692 O O . ARG A 1 88 ? -6.597 3.988 14.576 1.00 82.38 88 ARG A O 1
ATOM 699 N N . THR A 1 89 ? -6.078 2.671 12.832 1.00 76.44 89 THR A N 1
ATOM 700 C CA . THR A 1 89 ? -6.980 1.578 13.210 1.00 76.44 89 THR A CA 1
ATOM 701 C C . THR A 1 89 ? -6.462 0.836 14.440 1.00 76.44 89 THR A C 1
ATOM 703 O O . THR A 1 89 ? -7.229 0.596 15.366 1.00 76.44 89 THR A O 1
ATOM 706 N N . MET A 1 90 ? -5.159 0.547 14.520 1.00 78.44 90 MET A N 1
ATOM 707 C CA . MET A 1 90 ? -4.562 -0.101 15.694 1.00 78.44 90 MET A CA 1
ATOM 708 C C . MET A 1 90 ? -4.753 0.705 16.979 1.00 78.44 90 MET A C 1
ATOM 710 O O . MET A 1 90 ? -5.143 0.135 17.992 1.00 78.44 90 MET A O 1
ATOM 714 N N . ILE A 1 91 ? -4.515 2.021 16.941 1.00 80.25 91 ILE A N 1
ATOM 715 C CA . ILE A 1 91 ? -4.686 2.905 18.105 1.00 80.25 91 ILE A CA 1
ATOM 716 C C . ILE A 1 91 ? -6.141 2.883 18.590 1.00 80.25 91 ILE A C 1
ATOM 718 O O . ILE A 1 91 ? -6.391 2.897 19.793 1.00 80.25 91 ILE A O 1
ATOM 722 N N . LEU A 1 92 ? -7.115 2.817 17.676 1.00 74.44 92 LEU A N 1
ATOM 723 C CA . LEU A 1 92 ? -8.528 2.698 18.049 1.00 74.44 92 LEU A CA 1
ATOM 724 C C . LEU A 1 92 ? -8.884 1.330 18.639 1.00 74.44 92 LEU A C 1
ATOM 726 O O . LEU A 1 92 ? -9.767 1.256 19.492 1.00 74.44 92 LEU A O 1
ATOM 730 N N . LEU A 1 93 ? -8.218 0.265 18.191 1.00 71.25 93 LEU A N 1
ATOM 731 C CA . LEU A 1 93 ? -8.429 -1.101 18.675 1.00 71.25 93 LEU A CA 1
ATOM 732 C C . LEU A 1 93 ? -7.650 -1.409 19.965 1.00 71.25 93 LEU A C 1
ATOM 734 O O . LEU A 1 93 ? -7.910 -2.436 20.597 1.00 71.25 93 LEU A O 1
ATOM 738 N N . GLN A 1 94 ? -6.717 -0.545 20.370 1.00 72.75 94 GLN A N 1
ATOM 739 C CA . GLN A 1 94 ? -5.872 -0.744 21.544 1.00 72.75 94 GLN A CA 1
ATOM 740 C C . GLN A 1 94 ? -6.707 -0.774 22.836 1.00 72.75 94 GLN A C 1
ATOM 742 O O . GLN A 1 94 ? -7.485 0.142 23.123 1.00 72.75 94 GLN A O 1
ATOM 747 N N . GLY A 1 95 ? -6.552 -1.842 23.628 1.00 63.34 95 GLY A N 1
ATOM 748 C CA . GLY A 1 95 ? -7.360 -2.067 24.830 1.00 63.34 95 GLY A CA 1
ATOM 749 C C . GLY A 1 95 ? -8.774 -2.597 24.562 1.00 63.34 95 GLY A C 1
ATOM 750 O O . GLY A 1 95 ? -9.621 -2.526 25.451 1.00 63.34 95 GLY A O 1
ATOM 751 N N . SER A 1 96 ? -9.043 -3.110 23.356 1.00 67.44 96 SER A N 1
ATOM 752 C CA . SER A 1 96 ? -10.246 -3.891 23.036 1.00 67.44 96 SER A CA 1
ATOM 753 C C . SER A 1 96 ? -9.911 -5.382 22.879 1.00 67.44 96 SER A C 1
ATOM 755 O O . SER A 1 96 ? -8.754 -5.754 22.700 1.00 67.44 96 SER A O 1
ATOM 757 N N . VAL A 1 97 ? -10.930 -6.250 22.849 1.00 66.00 97 VAL A N 1
ATOM 758 C CA . VAL A 1 97 ? -10.782 -7.699 22.558 1.00 66.00 97 VAL A CA 1
ATOM 759 C C . VAL A 1 97 ? -10.209 -7.958 21.148 1.00 66.00 97 VAL A C 1
ATOM 761 O O . VAL A 1 97 ? -9.838 -9.077 20.803 1.00 66.00 97 VAL A O 1
ATOM 764 N N . PHE A 1 98 ? -10.118 -6.916 20.319 1.00 67.31 98 PHE A N 1
ATOM 765 C CA . PHE A 1 98 ? -9.611 -6.955 18.951 1.00 67.31 98 PHE A CA 1
ATOM 766 C C . PHE A 1 98 ? -8.170 -6.471 18.805 1.00 67.31 98 PHE A C 1
ATOM 768 O O . PHE A 1 98 ? -7.731 -6.201 17.686 1.00 67.31 98 PHE A O 1
ATOM 775 N N . GLU A 1 99 ? -7.433 -6.356 19.908 1.00 74.94 99 GLU A N 1
ATOM 776 C CA . GLU A 1 99 ? -6.029 -5.974 19.870 1.00 74.94 99 GLU A CA 1
ATOM 777 C C . GLU A 1 99 ? -5.196 -6.979 19.054 1.00 74.94 99 GLU A C 1
ATOM 779 O O . GLU A 1 99 ? -5.198 -8.190 19.288 1.00 74.94 99 GLU A O 1
ATOM 784 N N . ILE A 1 100 ? -4.475 -6.462 18.060 1.00 76.88 100 ILE A N 1
ATOM 785 C CA . ILE A 1 100 ? -3.571 -7.248 17.218 1.00 76.88 100 ILE A CA 1
ATOM 786 C C . ILE A 1 100 ? -2.234 -7.403 17.943 1.00 76.88 100 ILE A C 1
ATOM 788 O O . ILE A 1 100 ? -1.719 -6.437 18.502 1.00 76.88 100 ILE A O 1
ATOM 792 N N . SER A 1 101 ? -1.606 -8.577 17.863 1.00 81.75 101 SER A N 1
ATOM 793 C CA . SER A 1 101 ? -0.260 -8.771 18.410 1.00 81.75 101 SER A CA 1
ATOM 794 C C . SER A 1 101 ? 0.786 -7.883 17.717 1.00 81.75 101 SER A C 1
ATOM 796 O O . SER A 1 101 ? 0.788 -7.738 16.494 1.00 81.75 101 SER A O 1
ATOM 798 N N . LYS A 1 102 ? 1.739 -7.337 18.487 1.00 77.81 102 LYS A N 1
ATOM 799 C CA . LYS A 1 102 ? 2.792 -6.421 17.991 1.00 77.81 102 LYS A CA 1
ATOM 800 C C . LYS A 1 102 ? 3.572 -6.961 16.782 1.00 77.81 102 LYS A C 1
ATOM 802 O O . LYS A 1 102 ? 3.910 -6.206 15.879 1.00 77.81 102 LYS A O 1
ATOM 807 N N . CYS A 1 103 ? 3.818 -8.272 16.731 1.00 81.38 103 CYS A N 1
ATOM 808 C CA . CYS A 1 103 ? 4.497 -8.914 15.600 1.00 81.38 103 CYS A CA 1
ATOM 809 C C . CYS A 1 103 ? 3.679 -8.814 14.299 1.00 81.38 103 CYS A C 1
ATOM 811 O O . CYS A 1 103 ? 4.212 -8.428 13.262 1.00 81.38 103 CYS A O 1
ATOM 813 N N . LYS A 1 104 ? 2.365 -9.073 14.363 1.00 80.75 104 LYS A N 1
ATOM 814 C CA . LYS A 1 104 ? 1.470 -8.928 13.206 1.00 80.75 104 LYS A CA 1
ATOM 815 C C . LYS A 1 104 ? 1.320 -7.466 12.785 1.00 80.75 104 LYS A C 1
ATOM 817 O O . LYS A 1 104 ? 1.260 -7.192 11.594 1.00 80.75 104 LYS A O 1
ATOM 822 N N . GLN A 1 105 ? 1.303 -6.539 13.744 1.00 80.44 105 GLN A N 1
ATOM 823 C CA . GLN A 1 105 ? 1.268 -5.097 13.472 1.00 80.44 105 GLN A CA 1
ATOM 824 C C . GLN A 1 105 ? 2.499 -4.632 12.684 1.00 80.44 105 GLN A C 1
ATOM 826 O O . GLN A 1 105 ? 2.360 -3.947 11.674 1.00 80.44 105 GLN A O 1
ATOM 831 N N . TYR A 1 106 ? 3.693 -5.047 13.118 1.00 81.06 106 TYR A N 1
ATOM 832 C CA . TYR A 1 106 ? 4.950 -4.729 12.439 1.00 81.06 106 TYR A CA 1
ATOM 833 C C . TYR A 1 106 ? 4.991 -5.314 11.024 1.00 81.06 106 TYR A C 1
ATOM 835 O O . TYR A 1 106 ? 5.323 -4.616 10.067 1.00 8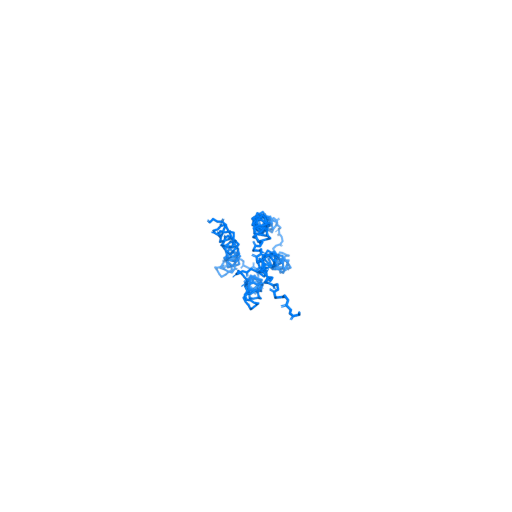1.06 106 TYR A O 1
ATOM 843 N N . TRP A 1 107 ? 4.582 -6.577 10.882 1.00 83.38 107 TRP A N 1
ATOM 844 C CA . TRP A 1 107 ? 4.548 -7.243 9.585 1.00 83.38 107 TRP A CA 1
ATOM 845 C C . TRP A 1 107 ? 3.577 -6.564 8.613 1.00 83.38 107 TRP A C 1
ATOM 847 O O . TRP A 1 107 ? 3.956 -6.267 7.485 1.00 83.38 107 TRP A O 1
ATOM 857 N N . LEU A 1 108 ? 2.361 -6.236 9.065 1.00 81.44 108 LEU A N 1
ATOM 858 C CA . LEU A 1 108 ? 1.371 -5.525 8.251 1.00 81.44 108 LEU A CA 1
ATOM 859 C C . LEU A 1 108 ? 1.814 -4.106 7.877 1.00 81.44 108 LEU A C 1
ATOM 861 O O . LEU A 1 108 ? 1.424 -3.629 6.822 1.00 81.44 108 LEU A O 1
ATOM 865 N N . GLY A 1 109 ? 2.619 -3.431 8.701 1.00 80.19 109 GLY A N 1
ATOM 866 C CA . GLY A 1 109 ? 3.143 -2.103 8.369 1.00 80.19 109 GLY A CA 1
ATOM 867 C C . GLY A 1 109 ? 4.222 -2.128 7.285 1.00 80.19 109 GLY A C 1
ATOM 868 O O . GLY A 1 109 ? 4.266 -1.244 6.436 1.00 80.19 109 GLY A O 1
ATOM 869 N N . ILE A 1 110 ? 5.086 -3.147 7.291 1.00 83.06 110 ILE A N 1
ATOM 870 C CA . ILE A 1 110 ? 6.275 -3.189 6.425 1.00 83.06 110 ILE A CA 1
ATOM 871 C C . ILE A 1 110 ? 6.037 -3.966 5.137 1.00 83.06 110 ILE A C 1
ATOM 873 O O . ILE A 1 110 ? 6.524 -3.560 4.084 1.00 83.06 110 ILE A O 1
ATOM 877 N N . ALA A 1 111 ? 5.298 -5.074 5.200 1.00 84.44 111 ALA A N 1
ATOM 878 C CA . ALA A 1 111 ? 5.103 -5.958 4.056 1.00 84.44 111 ALA A CA 1
ATOM 879 C C . ALA A 1 111 ? 4.532 -5.253 2.802 1.00 84.44 111 ALA A C 1
ATOM 881 O O . ALA A 1 111 ? 5.045 -5.531 1.716 1.00 84.44 111 ALA A O 1
ATOM 882 N N . PRO A 1 112 ? 3.576 -4.305 2.895 1.00 80.75 112 PRO A N 1
ATOM 883 C CA . PRO A 1 112 ? 3.082 -3.564 1.732 1.00 80.75 112 PRO A CA 1
ATOM 884 C C . PRO A 1 112 ? 4.169 -2.728 1.057 1.00 80.75 112 PRO A C 1
ATOM 886 O O . PRO A 1 112 ? 4.401 -2.872 -0.139 1.00 80.75 112 PRO A O 1
ATOM 889 N N . ALA A 1 113 ? 4.893 -1.913 1.831 1.00 83.62 113 ALA A N 1
ATOM 890 C CA . ALA A 1 113 ? 5.961 -1.066 1.304 1.00 83.62 113 ALA A CA 1
ATOM 891 C C . ALA A 1 113 ? 7.119 -1.899 0.735 1.00 83.62 113 ALA A C 1
ATOM 893 O O . ALA A 1 113 ? 7.641 -1.587 -0.333 1.00 83.62 113 ALA A O 1
ATOM 894 N N . ALA A 1 114 ? 7.491 -2.986 1.417 1.00 84.75 114 ALA A N 1
ATOM 895 C CA . ALA A 1 114 ? 8.556 -3.875 0.972 1.00 84.75 114 ALA A CA 1
ATOM 896 C C . ALA A 1 114 ? 8.190 -4.584 -0.338 1.00 84.75 114 ALA A C 1
ATOM 898 O O . ALA A 1 114 ? 8.947 -4.514 -1.296 1.00 84.75 114 ALA A O 1
ATOM 899 N N . THR A 1 115 ? 7.021 -5.225 -0.412 1.00 84.88 115 THR A N 1
ATOM 900 C CA . THR A 1 115 ? 6.607 -5.970 -1.616 1.00 84.88 115 THR A CA 1
ATOM 901 C C . THR A 1 115 ? 6.362 -5.055 -2.813 1.00 84.88 115 THR A C 1
ATOM 903 O O . THR A 1 115 ? 6.789 -5.383 -3.920 1.00 84.88 115 THR A O 1
ATOM 906 N N . PHE A 1 116 ? 5.734 -3.895 -2.602 1.00 80.81 116 PHE A N 1
ATOM 907 C CA . PHE A 1 116 ? 5.516 -2.916 -3.663 1.00 80.81 116 PHE A CA 1
ATOM 908 C C . PHE A 1 116 ? 6.835 -2.302 -4.142 1.00 80.81 116 PHE A C 1
ATOM 910 O O . PHE A 1 116 ? 7.093 -2.233 -5.344 1.00 80.81 116 PHE A O 1
ATOM 917 N N . GLY A 1 117 ? 7.714 -1.952 -3.198 1.00 81.56 117 GLY A N 1
ATOM 918 C CA . GLY A 1 117 ? 9.065 -1.490 -3.487 1.00 81.56 117 GLY A CA 1
ATOM 919 C C . GLY A 1 117 ? 9.851 -2.503 -4.302 1.00 81.56 117 GLY A C 1
ATOM 920 O O . GLY A 1 117 ? 10.337 -2.166 -5.376 1.00 81.56 117 GLY A O 1
ATOM 921 N N . THR A 1 118 ? 9.934 -3.757 -3.855 1.00 83.69 118 THR A N 1
ATOM 922 C CA . THR A 1 118 ? 10.663 -4.806 -4.579 1.00 83.69 118 THR A CA 1
ATOM 923 C C . THR A 1 118 ? 10.145 -4.988 -6.006 1.00 83.69 118 THR A C 1
ATOM 925 O O . THR A 1 118 ? 10.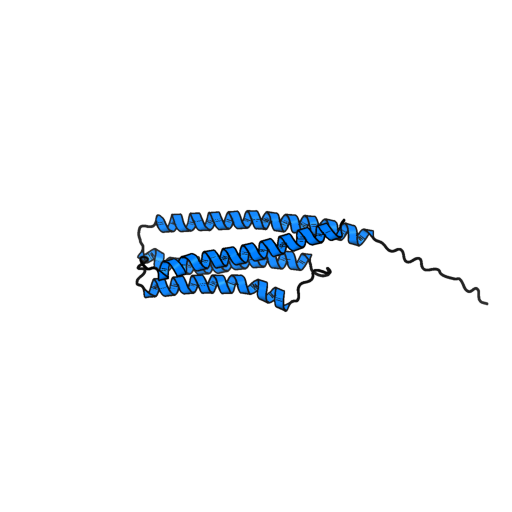959 -5.104 -6.919 1.00 83.69 118 THR A O 1
ATOM 928 N N . ALA A 1 119 ? 8.825 -4.961 -6.224 1.00 81.44 119 ALA A N 1
ATOM 929 C CA . ALA A 1 119 ? 8.246 -5.089 -7.561 1.00 81.44 119 ALA A CA 1
ATOM 930 C C . ALA A 1 119 ? 8.640 -3.919 -8.482 1.00 81.44 119 ALA A C 1
ATOM 932 O O . ALA A 1 119 ? 9.068 -4.142 -9.614 1.00 81.44 119 ALA A O 1
ATOM 933 N N . LEU A 1 120 ? 8.564 -2.678 -7.990 1.00 77.25 120 LEU A N 1
ATOM 934 C CA . LEU A 1 120 ? 8.941 -1.505 -8.781 1.00 77.25 120 LEU A CA 1
ATOM 935 C C . LEU A 1 120 ? 10.454 -1.388 -9.007 1.00 77.25 120 LEU A C 1
ATOM 937 O O . LEU A 1 120 ? 10.875 -0.988 -10.094 1.00 77.25 120 LEU A O 1
ATOM 941 N N . PHE A 1 121 ? 11.281 -1.756 -8.025 1.00 81.12 121 PHE A N 1
ATOM 942 C CA . PHE A 1 121 ? 12.734 -1.821 -8.206 1.00 81.12 121 PHE A CA 1
ATOM 943 C C . PHE A 1 121 ? 13.118 -2.866 -9.246 1.00 81.12 121 PHE A C 1
ATOM 945 O O . PHE A 1 121 ? 13.950 -2.581 -10.101 1.00 81.12 121 PHE A O 1
ATOM 952 N N . ALA A 1 122 ? 12.492 -4.046 -9.211 1.00 80.38 122 ALA A N 1
ATOM 953 C CA . ALA A 1 122 ? 12.735 -5.089 -10.201 1.00 80.38 122 ALA A CA 1
ATOM 954 C C . ALA A 1 122 ? 12.397 -4.609 -11.622 1.00 80.38 122 ALA A C 1
ATOM 956 O O . ALA A 1 122 ? 13.202 -4.806 -12.530 1.00 80.38 122 ALA A O 1
ATOM 957 N N . TYR A 1 123 ? 11.264 -3.918 -11.797 1.00 76.50 123 TYR A N 1
ATOM 958 C CA . TYR A 1 123 ? 10.898 -3.293 -13.072 1.00 76.50 123 TYR A CA 1
ATOM 959 C C . TYR A 1 123 ? 11.945 -2.273 -13.544 1.00 76.50 123 TYR A C 1
ATOM 961 O O . TYR A 1 123 ? 12.419 -2.355 -14.674 1.00 76.50 123 TYR A O 1
ATOM 969 N N . ASN A 1 124 ? 12.356 -1.346 -12.672 1.00 74.38 124 ASN A N 1
ATOM 970 C CA . ASN A 1 124 ? 13.293 -0.279 -13.041 1.00 74.38 124 ASN A CA 1
ATOM 971 C C . ASN A 1 124 ? 14.696 -0.799 -13.362 1.00 74.38 124 ASN A C 1
ATOM 973 O O . ASN A 1 124 ? 15.311 -0.333 -14.316 1.00 74.38 124 ASN A O 1
ATOM 977 N N . ILE A 1 125 ? 15.202 -1.759 -12.582 1.00 77.75 125 ILE A N 1
ATOM 978 C CA . ILE A 1 125 ? 16.505 -2.384 -12.843 1.00 77.75 125 ILE A CA 1
ATOM 979 C C . ILE A 1 125 ? 16.463 -3.117 -14.183 1.00 77.75 125 ILE A C 1
ATOM 981 O O . ILE A 1 125 ? 17.382 -2.974 -14.982 1.00 77.75 125 ILE A O 1
ATOM 985 N N . TYR A 1 126 ? 15.395 -3.874 -14.448 1.00 75.44 126 TYR A N 1
ATOM 986 C CA . TYR A 1 126 ? 15.256 -4.595 -15.709 1.00 75.44 126 TYR A CA 1
ATOM 987 C C . TYR A 1 126 ? 15.185 -3.641 -16.907 1.00 75.44 126 TYR A C 1
ATOM 989 O O . TYR A 1 126 ? 15.913 -3.838 -17.871 1.00 75.44 126 TYR A O 1
ATOM 997 N N . SER A 1 127 ? 14.382 -2.577 -16.807 1.00 70.38 127 SER A N 1
ATOM 998 C CA . SER A 1 127 ? 14.237 -1.557 -17.852 1.00 70.38 127 SER A CA 1
ATOM 999 C C . SER A 1 127 ? 15.560 -0.846 -18.175 1.00 70.38 127 SER A C 1
ATOM 1001 O O . SER A 1 127 ? 15.872 -0.628 -19.343 1.00 70.38 127 SER A O 1
ATOM 1003 N N . GLN A 1 128 ? 16.389 -0.557 -17.164 1.00 73.62 128 GLN A N 1
ATOM 1004 C CA . GLN A 1 128 ? 17.724 0.020 -17.373 1.00 73.62 128 GLN A CA 1
ATOM 1005 C C . GLN A 1 128 ? 18.714 -0.954 -18.014 1.00 73.62 128 GLN A C 1
ATOM 1007 O O . GLN A 1 128 ? 19.586 -0.529 -18.763 1.00 73.62 128 GLN A O 1
ATOM 1012 N N . LEU A 1 129 ? 18.607 -2.250 -17.714 1.00 75.81 129 LEU A N 1
ATOM 1013 C CA . LEU A 1 129 ? 19.466 -3.277 -18.309 1.00 75.81 129 LEU A CA 1
ATOM 1014 C C . LEU A 1 129 ? 19.087 -3.601 -19.760 1.00 75.81 129 LEU A C 1
ATOM 1016 O O . LEU A 1 129 ? 19.902 -4.178 -20.474 1.00 75.81 129 LEU A O 1
ATOM 1020 N N . SER A 1 130 ? 17.868 -3.264 -20.185 1.00 70.19 130 SER A N 1
ATOM 1021 C CA . SER A 1 130 ? 17.347 -3.522 -21.529 1.00 70.19 130 SER A CA 1
ATOM 1022 C C . SER A 1 130 ? 17.350 -2.283 -22.434 1.00 70.19 130 SER A C 1
ATOM 1024 O O . SER A 1 130 ? 16.523 -2.213 -23.337 1.00 70.19 130 SER A O 1
ATOM 1026 N N . ASP A 1 131 ? 18.209 -1.289 -22.168 1.00 69.50 131 ASP A N 1
ATOM 1027 C CA . ASP A 1 131 ? 18.284 -0.010 -22.904 1.00 69.50 131 ASP A CA 1
ATOM 1028 C C . ASP A 1 131 ? 16.919 0.697 -23.064 1.00 69.50 131 ASP A C 1
ATOM 1030 O O . ASP A 1 131 ? 16.660 1.390 -24.046 1.00 69.50 131 ASP A O 1
ATOM 1034 N N . CYS A 1 132 ? 16.024 0.517 -22.085 1.00 67.88 132 CYS A N 1
ATOM 1035 C CA . CYS A 1 132 ? 14.658 1.043 -22.100 1.00 67.88 132 CYS A CA 1
ATOM 1036 C C . CYS A 1 132 ? 13.823 0.571 -23.317 1.00 67.88 132 CYS A C 1
ATOM 1038 O O . CYS A 1 132 ? 12.866 1.238 -23.708 1.00 67.88 132 CYS A O 1
ATOM 1040 N N . ASP A 1 133 ? 14.144 -0.593 -23.898 1.00 65.62 133 ASP A N 1
ATOM 1041 C CA . ASP A 1 133 ? 13.311 -1.251 -24.909 1.00 65.62 133 ASP A CA 1
ATOM 1042 C C . ASP A 1 133 ? 12.083 -1.899 -24.240 1.00 65.62 133 ASP A C 1
ATOM 1044 O O . ASP A 1 133 ? 12.149 -2.969 -23.625 1.00 65.62 133 ASP A O 1
ATOM 1048 N N . GLU A 1 134 ? 10.944 -1.206 -24.304 1.00 64.62 134 GLU A N 1
ATOM 1049 C CA . GLU A 1 134 ? 9.700 -1.592 -23.624 1.00 64.62 134 GLU A CA 1
ATOM 1050 C C . GLU A 1 134 ? 8.911 -2.705 -24.346 1.00 64.62 134 GLU A C 1
ATOM 1052 O O . GLU A 1 134 ? 7.834 -3.101 -23.899 1.00 64.62 134 GLU A O 1
ATOM 1057 N N . ALA A 1 135 ? 9.430 -3.274 -25.441 1.00 60.62 135 ALA A N 1
ATOM 1058 C CA . ALA A 1 135 ? 8.692 -4.225 -26.280 1.00 60.62 135 ALA A CA 1
ATOM 1059 C C . ALA A 1 135 ? 8.662 -5.687 -25.760 1.00 60.62 135 ALA A C 1
ATOM 1061 O O . ALA A 1 135 ? 8.184 -6.593 -26.449 1.00 60.62 135 ALA A O 1
ATOM 1062 N N . GLY A 1 136 ? 9.154 -5.953 -24.545 1.00 66.69 136 GLY A N 1
ATOM 1063 C CA . GLY A 1 136 ? 9.306 -7.306 -23.997 1.00 66.69 136 GLY A CA 1
ATOM 1064 C C . GLY A 1 136 ? 8.121 -7.822 -23.166 1.00 66.69 136 GLY A C 1
ATOM 1065 O O . GLY A 1 136 ? 7.587 -7.134 -22.299 1.00 66.69 136 GLY A O 1
ATOM 1066 N N . VAL A 1 137 ? 7.778 -9.110 -23.315 1.00 72.38 137 VAL A N 1
ATOM 1067 C CA . VAL A 1 137 ? 6.801 -9.808 -22.442 1.00 72.38 137 VAL A CA 1
ATOM 1068 C C . VAL A 1 137 ? 7.212 -9.739 -20.962 1.00 72.38 137 VAL A C 1
ATOM 1070 O O . VAL A 1 137 ? 6.358 -9.613 -20.086 1.00 72.38 137 VAL A O 1
ATOM 1073 N N . ILE A 1 138 ? 8.519 -9.777 -20.683 1.00 72.88 138 ILE A N 1
ATOM 1074 C CA . ILE A 1 138 ? 9.076 -9.680 -19.326 1.00 72.88 138 ILE A CA 1
ATOM 1075 C C . ILE A 1 138 ? 8.857 -8.276 -18.741 1.00 72.88 138 ILE A C 1
ATOM 1077 O O . ILE A 1 138 ? 8.441 -8.168 -17.589 1.00 72.88 138 ILE A O 1
ATOM 1081 N N . VAL A 1 139 ? 9.050 -7.216 -19.539 1.00 69.88 139 VAL A N 1
ATOM 1082 C CA . VAL A 1 139 ? 8.767 -5.823 -19.141 1.00 69.88 139 VAL A CA 1
ATOM 1083 C C . VAL A 1 139 ? 7.289 -5.672 -18.787 1.00 69.88 139 VAL A C 1
ATOM 1085 O O . VAL A 1 139 ? 6.959 -5.185 -17.708 1.00 69.88 139 VAL A O 1
ATOM 1088 N N . ASN A 1 140 ? 6.398 -6.194 -19.635 1.00 70.31 140 ASN A N 1
ATOM 1089 C CA . ASN A 1 140 ? 4.956 -6.176 -19.389 1.00 70.31 140 ASN A CA 1
ATOM 1090 C C . ASN A 1 140 ? 4.563 -6.933 -18.111 1.00 70.31 140 ASN A C 1
ATOM 1092 O O . ASN A 1 140 ? 3.760 -6.434 -17.324 1.00 70.31 140 ASN A O 1
ATOM 1096 N N . MET A 1 141 ? 5.140 -8.113 -17.852 1.00 74.38 141 MET A N 1
ATOM 1097 C CA . MET A 1 141 ? 4.893 -8.836 -16.596 1.00 74.38 141 MET A CA 1
ATOM 1098 C C . MET A 1 141 ? 5.377 -8.048 -15.372 1.00 74.38 141 MET A C 1
ATOM 1100 O O . MET A 1 141 ? 4.667 -7.983 -14.367 1.00 74.38 141 MET A O 1
ATOM 1104 N N . LEU A 1 142 ? 6.556 -7.427 -15.456 1.00 76.38 142 LEU A N 1
ATOM 1105 C CA . LEU A 1 142 ? 7.114 -6.603 -14.383 1.00 76.38 142 LEU A CA 1
ATOM 1106 C C . LEU A 1 142 ? 6.331 -5.302 -14.163 1.00 76.38 142 LEU A C 1
ATOM 1108 O O . LEU A 1 142 ? 6.302 -4.819 -13.038 1.00 76.38 142 LEU A O 1
ATOM 1112 N N . LEU A 1 143 ? 5.661 -4.767 -15.186 1.00 72.06 143 LEU A N 1
ATOM 1113 C CA . LEU A 1 143 ? 4.776 -3.603 -15.079 1.00 72.06 143 LEU A CA 1
ATOM 1114 C C . LEU A 1 143 ? 3.430 -3.963 -14.432 1.00 72.06 143 LEU A C 1
ATOM 1116 O O . LEU A 1 143 ? 2.881 -3.206 -13.632 1.00 72.06 143 LEU A O 1
ATOM 1120 N N . VAL A 1 144 ? 2.909 -5.150 -14.740 1.00 76.31 144 VAL A N 1
ATOM 1121 C CA . VAL A 1 144 ? 1.632 -5.645 -14.212 1.00 76.31 144 VAL A CA 1
ATOM 1122 C C . VAL A 1 144 ? 1.753 -6.133 -12.757 1.00 76.31 144 VAL A C 1
ATOM 1124 O O . VAL A 1 144 ? 0.806 -6.015 -11.976 1.00 76.31 144 VAL A O 1
ATOM 1127 N N . LEU A 1 145 ? 2.917 -6.644 -12.349 1.00 81.44 145 LEU A N 1
ATOM 1128 C CA . LEU A 1 145 ? 3.153 -7.163 -10.997 1.00 81.44 145 LEU A CA 1
ATOM 1129 C C . LEU A 1 145 ? 2.902 -6.125 -9.871 1.00 81.44 145 LEU A C 1
ATOM 1131 O O . LEU A 1 145 ? 2.160 -6.452 -8.940 1.00 81.44 145 LEU A O 1
ATOM 1135 N N . PRO A 1 146 ? 3.427 -4.883 -9.928 1.00 78.69 146 PRO A N 1
ATOM 1136 C CA . PRO A 1 146 ? 3.116 -3.827 -8.964 1.00 78.69 146 PRO A CA 1
ATOM 1137 C C . PRO A 1 146 ? 1.618 -3.549 -8.826 1.00 78.69 146 PRO A C 1
ATOM 1139 O O . PRO A 1 146 ? 1.146 -3.321 -7.714 1.00 78.69 146 PRO A O 1
ATOM 1142 N N . ILE A 1 147 ? 0.855 -3.621 -9.925 1.00 79.62 147 ILE A N 1
ATOM 1143 C CA . ILE A 1 147 ? -0.601 -3.412 -9.915 1.00 79.62 147 ILE A CA 1
ATOM 1144 C C . ILE A 1 147 ? -1.276 -4.493 -9.068 1.00 79.62 147 ILE A C 1
ATOM 1146 O O . ILE A 1 147 ? -2.090 -4.181 -8.198 1.00 79.62 147 ILE A O 1
ATOM 1150 N N . PHE A 1 148 ? -0.905 -5.761 -9.264 1.00 83.06 148 PHE A N 1
ATOM 1151 C CA . PHE A 1 148 ? -1.436 -6.864 -8.462 1.00 83.06 148 PHE A CA 1
ATOM 1152 C C . PHE A 1 148 ? -1.045 -6.761 -6.988 1.00 83.06 148 PHE A C 1
ATOM 1154 O O . PHE A 1 148 ? -1.891 -6.986 -6.124 1.00 83.06 148 PHE A O 1
ATOM 1161 N N . VAL A 1 149 ? 0.203 -6.388 -6.689 1.00 85.25 149 VAL A N 1
ATOM 1162 C CA . VAL A 1 149 ? 0.669 -6.182 -5.308 1.00 85.25 149 VAL A CA 1
ATOM 1163 C C . VAL A 1 149 ? -0.124 -5.058 -4.637 1.00 85.25 149 VAL A C 1
ATOM 1165 O O . VAL A 1 149 ? -0.625 -5.234 -3.526 1.00 85.25 149 VAL A O 1
ATOM 1168 N N . HIS A 1 150 ? -0.312 -3.931 -5.325 1.00 81.56 150 HIS A N 1
ATOM 1169 C CA . HIS A 1 150 ? -1.090 -2.802 -4.822 1.00 81.56 150 HIS A CA 1
ATOM 1170 C C . HIS A 1 150 ? -2.562 -3.177 -4.583 1.00 81.56 150 HIS A C 1
ATOM 1172 O O . HIS A 1 150 ? -3.122 -2.876 -3.526 1.00 81.56 150 HIS A O 1
ATOM 1178 N N . LEU A 1 151 ? -3.193 -3.890 -5.524 1.00 83.00 151 LEU A N 1
ATOM 1179 C CA . LEU A 1 151 ? -4.563 -4.386 -5.363 1.00 83.00 151 LEU A CA 1
ATOM 1180 C C . LEU A 1 151 ? -4.680 -5.362 -4.189 1.00 83.00 151 LEU A C 1
ATOM 1182 O O . LEU A 1 151 ? -5.589 -5.222 -3.373 1.00 83.00 151 LEU A O 1
ATOM 1186 N N . PHE A 1 152 ? -3.751 -6.311 -4.064 1.00 87.75 152 PHE A N 1
ATOM 1187 C CA . PHE A 1 152 ? -3.735 -7.286 -2.977 1.00 87.75 152 PHE A CA 1
ATOM 1188 C C . PHE A 1 152 ? -3.685 -6.607 -1.604 1.00 87.75 152 PHE A C 1
ATOM 1190 O O . PHE A 1 152 ? -4.489 -6.925 -0.722 1.00 87.75 152 PHE A O 1
ATOM 1197 N N . TRP A 1 153 ? -2.786 -5.637 -1.419 1.00 86.00 153 TRP A N 1
ATOM 1198 C CA . TRP A 1 153 ? -2.665 -4.933 -0.143 1.00 86.00 153 TRP A CA 1
ATOM 1199 C C . TRP A 1 153 ? -3.852 -4.024 0.144 1.00 86.00 153 TRP A C 1
ATOM 1201 O O . TRP A 1 153 ? -4.323 -4.000 1.280 1.00 86.00 153 TRP A O 1
ATOM 1211 N N . ASN A 1 154 ? -4.404 -3.351 -0.866 1.00 82.19 154 ASN A N 1
ATOM 1212 C CA . ASN A 1 154 ? -5.617 -2.559 -0.685 1.00 82.19 154 ASN A CA 1
ATOM 1213 C C . ASN A 1 154 ? -6.822 -3.422 -0.305 1.00 82.19 154 ASN A C 1
ATOM 1215 O O . ASN A 1 154 ? -7.518 -3.111 0.658 1.00 82.19 154 ASN A O 1
ATOM 1219 N N . VAL A 1 155 ? -7.037 -4.552 -0.983 1.00 85.75 155 VAL A N 1
ATOM 1220 C CA . VAL A 1 155 ? -8.103 -5.500 -0.624 1.00 85.75 155 VAL A CA 1
ATOM 1221 C C . VAL A 1 155 ? -7.883 -6.056 0.781 1.00 85.75 155 VAL A C 1
ATOM 1223 O O . VAL A 1 155 ? -8.842 -6.178 1.545 1.00 85.75 155 VAL A O 1
ATOM 1226 N N . THR A 1 156 ? -6.636 -6.347 1.156 1.00 86.94 156 THR A N 1
ATOM 1227 C CA . THR A 1 156 ? -6.287 -6.822 2.501 1.00 86.94 156 THR A CA 1
ATOM 1228 C C . THR A 1 156 ? -6.622 -5.777 3.564 1.00 86.94 156 THR A C 1
ATOM 1230 O O . THR A 1 156 ? -7.287 -6.102 4.548 1.00 86.94 156 THR A O 1
ATOM 1233 N N . LEU A 1 157 ? -6.226 -4.517 3.361 1.00 83.50 157 LEU A N 1
ATOM 1234 C CA . LEU A 1 157 ? -6.515 -3.420 4.285 1.00 83.50 157 LEU A CA 1
ATOM 1235 C C . LEU A 1 157 ? -8.014 -3.122 4.356 1.00 83.50 157 LEU A C 1
ATOM 1237 O O . LEU A 1 157 ? -8.555 -2.976 5.448 1.00 83.50 157 LEU A O 1
ATOM 1241 N N . PHE A 1 158 ? -8.704 -3.098 3.217 1.00 83.88 158 PHE A N 1
ATOM 1242 C CA . PHE A 1 158 ? -10.148 -2.899 3.163 1.00 83.88 158 PHE A CA 1
ATOM 1243 C C . PHE A 1 158 ? -10.901 -4.012 3.895 1.00 83.88 158 PHE A C 1
ATOM 1245 O O . PHE A 1 158 ? -11.743 -3.729 4.742 1.00 83.88 158 PHE A O 1
ATOM 1252 N N . SER A 1 159 ? -10.564 -5.275 3.624 1.00 83.94 159 SER A N 1
ATOM 1253 C CA . SER A 1 159 ? -11.177 -6.434 4.286 1.00 83.94 159 SER A CA 1
ATOM 1254 C C . SER A 1 159 ? -10.914 -6.415 5.788 1.00 83.94 159 SER A C 1
ATOM 1256 O O . SER A 1 159 ? -11.813 -6.691 6.579 1.00 83.94 159 SER A O 1
ATOM 1258 N N . PHE A 1 160 ? -9.698 -6.038 6.189 1.00 82.56 160 PHE A N 1
ATOM 1259 C CA . PHE A 1 160 ? -9.328 -5.856 7.585 1.00 82.56 160 PHE A CA 1
ATOM 1260 C C . PHE A 1 160 ? -10.189 -4.775 8.260 1.00 82.56 160 PHE A C 1
ATOM 1262 O O . PHE A 1 160 ? -10.807 -5.032 9.294 1.00 82.56 160 PHE A O 1
ATOM 1269 N N . LEU A 1 161 ? -10.303 -3.592 7.652 1.00 79.50 161 LEU A N 1
ATOM 1270 C CA . LEU A 1 161 ? -11.129 -2.497 8.163 1.00 79.50 161 LEU A CA 1
ATOM 1271 C C . LEU A 1 161 ? -12.617 -2.878 8.231 1.00 79.50 161 LEU A C 1
ATOM 1273 O O . LEU A 1 161 ? -13.254 -2.686 9.267 1.00 79.50 161 LEU A O 1
ATOM 1277 N N . ALA A 1 162 ? -13.163 -3.458 7.159 1.00 80.56 162 ALA A N 1
ATOM 1278 C CA . ALA A 1 162 ? -14.563 -3.866 7.063 1.00 80.56 162 ALA A CA 1
ATOM 1279 C C . ALA A 1 162 ? -14.918 -4.955 8.085 1.00 80.56 162 ALA A C 1
ATOM 1281 O O . ALA A 1 162 ? -15.965 -4.879 8.729 1.00 80.56 162 ALA A O 1
ATOM 1282 N N . TYR A 1 163 ? -14.028 -5.930 8.296 1.00 82.19 163 TYR A N 1
ATOM 1283 C CA . TYR A 1 163 ? -14.194 -6.946 9.333 1.00 82.19 163 TYR A CA 1
ATOM 1284 C C . TYR A 1 163 ? -14.305 -6.317 10.726 1.00 82.19 163 TYR A C 1
ATOM 1286 O O . TYR A 1 163 ? -15.173 -6.705 11.510 1.00 82.19 163 TYR A O 1
ATOM 1294 N N . HIS A 1 164 ? -13.470 -5.321 11.031 1.00 74.75 164 HIS A N 1
ATOM 1295 C CA . HIS A 1 164 ? -13.539 -4.624 12.312 1.00 74.75 164 HIS A CA 1
ATOM 1296 C C . HIS A 1 164 ? -14.809 -3.776 12.456 1.00 74.75 164 HIS A C 1
ATOM 1298 O O . HIS A 1 164 ? -15.406 -3.808 13.529 1.00 74.75 164 HIS A O 1
ATOM 1304 N N . VAL A 1 165 ? -15.284 -3.104 11.398 1.00 72.44 165 VAL A N 1
ATOM 1305 C CA . VAL A 1 165 ? -16.590 -2.408 11.412 1.00 72.44 165 VAL A CA 1
ATOM 1306 C C . VAL A 1 165 ? -17.729 -3.387 11.702 1.00 72.44 165 VAL A C 1
ATOM 1308 O O . VAL A 1 165 ? -18.468 -3.205 12.667 1.00 72.44 165 VAL A O 1
ATOM 1311 N N . TYR A 1 166 ? -17.836 -4.457 10.910 1.00 73.75 166 TYR A N 1
ATOM 1312 C CA . TYR A 1 166 ? -18.926 -5.430 11.019 1.00 73.75 166 TYR A CA 1
ATOM 1313 C C . TYR A 1 166 ? -18.950 -6.119 12.386 1.00 73.75 166 TYR A C 1
ATOM 1315 O O . TYR A 1 166 ? -20.003 -6.340 12.984 1.00 73.75 166 TYR A O 1
ATOM 1323 N N . LYS A 1 167 ? -17.775 -6.457 12.921 1.00 71.12 167 LYS A N 1
ATOM 1324 C CA . LYS A 1 167 ? -17.682 -7.152 14.204 1.00 71.12 167 LYS A CA 1
ATOM 1325 C C . LYS A 1 167 ? -17.984 -6.241 15.394 1.00 71.12 167 LYS A C 1
ATOM 1327 O O . LYS A 1 167 ? -18.559 -6.715 16.372 1.00 71.12 167 LYS A O 1
ATOM 1332 N N . VAL A 1 168 ? -17.636 -4.955 15.308 1.00 65.12 168 VAL A N 1
ATOM 1333 C CA . VAL A 1 168 ? -18.041 -3.946 16.300 1.00 65.12 168 VAL A CA 1
ATOM 1334 C C . VAL A 1 168 ? -19.559 -3.751 16.274 1.00 65.12 168 VAL A C 1
ATOM 1336 O O . VAL A 1 168 ? -20.178 -3.701 17.334 1.00 65.12 168 VAL A O 1
ATOM 1339 N N . GLU A 1 169 ? -20.174 -3.731 15.090 1.00 63.44 169 GLU A N 1
ATOM 1340 C CA . GLU A 1 169 ? -21.630 -3.635 14.938 1.00 63.44 169 GLU A CA 1
ATOM 1341 C C . GLU A 1 169 ? -22.358 -4.863 15.511 1.00 63.44 169 GLU A C 1
ATOM 1343 O O . GLU A 1 169 ? -23.336 -4.715 16.239 1.00 63.44 169 GLU A O 1
ATOM 1348 N N . LYS A 1 170 ? -21.830 -6.075 15.288 1.00 62.00 170 LYS A N 1
ATOM 1349 C CA . LYS A 1 170 ? -22.403 -7.318 15.831 1.00 62.00 170 LYS A CA 1
ATOM 1350 C C . LYS A 1 170 ? -22.359 -7.412 17.361 1.00 62.00 170 LYS A C 1
ATOM 1352 O O . LYS A 1 170 ? -23.211 -8.074 17.928 1.00 62.00 170 LYS A O 1
ATOM 1357 N N . ILE A 1 171 ? -21.386 -6.793 18.033 1.00 59.91 171 ILE A N 1
ATOM 1358 C CA . ILE A 1 171 ? -21.320 -6.778 19.511 1.00 59.91 171 ILE A CA 1
ATOM 1359 C C . ILE A 1 171 ? -22.363 -5.832 20.123 1.00 59.91 171 ILE A C 1
ATOM 1361 O O . ILE A 1 171 ? -22.688 -5.945 21.301 1.00 59.91 171 ILE A O 1
ATOM 1365 N N . LYS A 1 172 ? -22.869 -4.876 19.340 1.00 49.44 172 LYS A N 1
ATOM 1366 C CA . LYS A 1 172 ? -23.838 -3.877 19.795 1.00 49.44 172 LYS A CA 1
ATOM 1367 C C . LYS A 1 172 ? -25.288 -4.390 19.784 1.00 49.44 172 LYS A C 1
ATOM 1369 O O . LYS A 1 172 ? -26.103 -3.824 20.510 1.00 49.44 172 LYS A O 1
ATOM 1374 N N . ASN A 1 173 ? -25.584 -5.404 18.967 1.00 45.56 173 ASN A N 1
ATOM 1375 C CA . ASN A 1 173 ? -26.890 -6.069 18.859 1.00 45.56 173 ASN A CA 1
ATOM 1376 C C . ASN A 1 173 ? -26.937 -7.333 19.718 1.00 45.56 173 ASN A C 1
ATOM 1378 O O . ASN A 1 173 ? -28.022 -7.602 20.273 1.00 45.56 173 ASN A O 1
#